Protein AF-A0A2A6FS81-F1 (afdb_monomer_lite)

Structure (mmCIF, N/CA/C/O backbone):
data_AF-A0A2A6FS81-F1
#
_entry.id   AF-A0A2A6FS81-F1
#
loop_
_atom_site.group_PDB
_atom_site.id
_atom_site.type_symbol
_atom_site.label_atom_id
_atom_site.label_alt_id
_atom_site.label_comp_id
_atom_site.label_asym_id
_atom_site.label_entity_id
_atom_site.label_seq_id
_atom_site.pdbx_PDB_ins_code
_atom_site.Cartn_x
_atom_site.Cartn_y
_atom_site.Cartn_z
_atom_site.occupancy
_atom_site.B_iso_or_equiv
_atom_site.auth_seq_id
_atom_site.auth_comp_id
_atom_site.auth_asym_id
_atom_site.auth_atom_id
_atom_site.pdbx_PDB_model_num
ATOM 1 N N . MET A 1 1 ? -12.781 17.654 3.235 1.00 53.12 1 MET A N 1
ATOM 2 C CA . MET A 1 1 ? -12.677 18.302 1.904 1.00 53.12 1 MET A CA 1
ATOM 3 C C . MET A 1 1 ? -11.378 17.981 1.152 1.00 53.12 1 MET A C 1
ATOM 5 O O . MET A 1 1 ? -11.456 17.785 -0.051 1.00 53.12 1 MET A O 1
ATOM 9 N N . GLN A 1 2 ? -10.215 17.849 1.805 1.00 66.00 2 GLN A N 1
ATOM 10 C CA . GLN A 1 2 ? -8.916 17.710 1.114 1.00 66.00 2 GLN A CA 1
ATOM 11 C C . GLN A 1 2 ? -8.700 16.394 0.331 1.00 66.00 2 GLN A C 1
ATOM 13 O O . GLN A 1 2 ? -8.201 16.439 -0.788 1.00 66.00 2 GLN A O 1
ATOM 18 N N . VAL A 1 3 ? -9.127 15.229 0.843 1.00 71.25 3 VAL A N 1
ATOM 19 C CA . VAL A 1 3 ? -8.902 13.933 0.151 1.00 71.25 3 VAL A CA 1
ATOM 20 C C . VAL A 1 3 ? -9.662 13.838 -1.177 1.00 71.25 3 VAL A C 1
ATOM 22 O O . VAL A 1 3 ? -9.118 13.355 -2.163 1.00 71.25 3 VAL A O 1
ATOM 25 N N . LYS A 1 4 ? -10.900 14.352 -1.240 1.00 76.19 4 LYS A N 1
ATOM 26 C CA . LYS A 1 4 ? -11.685 14.387 -2.488 1.00 76.19 4 LYS A CA 1
ATOM 27 C C . LYS A 1 4 ? -10.983 15.210 -3.574 1.00 76.19 4 LYS A C 1
ATOM 29 O O . LYS A 1 4 ? -11.001 14.818 -4.734 1.00 76.19 4 LYS A O 1
ATOM 34 N N . TYR A 1 5 ? -10.329 16.304 -3.187 1.00 79.50 5 TYR A N 1
ATOM 35 C CA . TYR A 1 5 ? -9.565 17.141 -4.107 1.00 79.50 5 TYR A CA 1
ATOM 36 C C . TYR A 1 5 ? -8.293 16.441 -4.604 1.00 79.50 5 TYR A C 1
ATOM 38 O O . TYR A 1 5 ? -8.032 16.434 -5.801 1.00 79.50 5 TYR A O 1
ATOM 46 N N . ILE A 1 6 ? -7.548 15.769 -3.717 1.00 75.69 6 ILE A N 1
ATOM 47 C CA . ILE A 1 6 ? -6.384 14.950 -4.103 1.00 75.69 6 ILE A CA 1
ATOM 48 C C . ILE A 1 6 ? -6.799 13.848 -5.088 1.00 75.69 6 ILE A C 1
ATOM 50 O O . ILE A 1 6 ? -6.147 13.653 -6.111 1.00 75.69 6 ILE A O 1
ATOM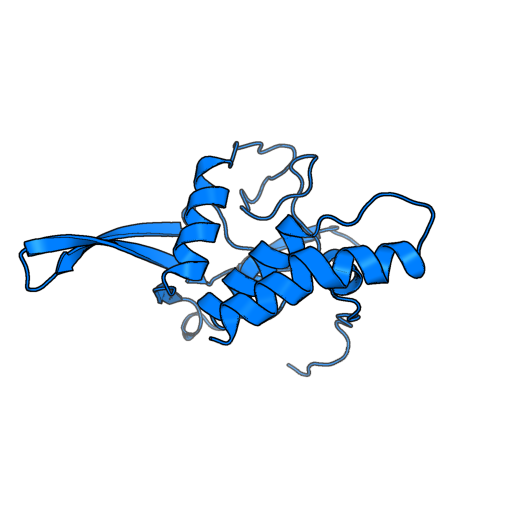 54 N N . LEU A 1 7 ? -7.917 13.167 -4.820 1.00 78.44 7 LEU A N 1
ATOM 55 C CA . LEU A 1 7 ? -8.457 12.139 -5.708 1.00 78.44 7 LEU A CA 1
ATOM 56 C C . LEU A 1 7 ? -8.825 12.693 -7.087 1.00 78.44 7 LEU A C 1
ATOM 58 O O . LEU A 1 7 ? -8.466 12.080 -8.088 1.00 78.44 7 LEU A O 1
ATOM 62 N N . HIS A 1 8 ? -9.492 13.846 -7.140 1.00 79.44 8 HIS A N 1
ATOM 63 C CA . HIS A 1 8 ? -9.811 14.528 -8.395 1.00 79.44 8 HIS A CA 1
ATOM 64 C C . HIS A 1 8 ? -8.541 14.901 -9.177 1.00 79.44 8 HIS A C 1
ATOM 66 O O . HIS A 1 8 ? -8.436 14.637 -10.374 1.00 79.44 8 HIS A O 1
ATOM 72 N N . LEU A 1 9 ? -7.525 15.437 -8.492 1.00 80.12 9 LEU A N 1
ATOM 73 C CA . LEU A 1 9 ? -6.250 15.766 -9.125 1.00 80.12 9 LEU A CA 1
ATOM 74 C C . LEU A 1 9 ? -5.579 14.534 -9.742 1.00 80.12 9 LEU A C 1
ATOM 76 O O . LEU A 1 9 ? -5.122 14.611 -10.878 1.00 80.12 9 LEU A O 1
ATOM 80 N N . ILE A 1 10 ? -5.526 13.403 -9.033 1.00 79.25 10 ILE A N 1
ATOM 81 C CA . ILE A 1 10 ? -4.835 12.197 -9.519 1.00 79.25 10 ILE A CA 1
ATOM 82 C C . ILE A 1 10 ? -5.637 11.478 -10.611 1.00 79.25 10 ILE A C 1
ATOM 84 O O . ILE A 1 10 ? -5.043 10.951 -11.549 1.00 79.25 10 ILE A O 1
ATOM 88 N N . ARG A 1 11 ? -6.970 11.429 -10.495 1.00 77.88 11 ARG A N 1
ATOM 89 C CA . ARG A 1 11 ? -7.825 10.639 -11.397 1.00 77.88 11 ARG A CA 1
ATOM 90 C C . ARG A 1 11 ? -8.254 11.382 -12.651 1.00 77.88 11 ARG A C 1
ATOM 92 O O . ARG A 1 11 ? -8.419 10.736 -13.678 1.00 77.88 11 ARG A O 1
ATOM 99 N N . ASP A 1 12 ? -8.388 12.703 -12.578 1.00 78.81 12 ASP A N 1
ATOM 100 C CA . ASP A 1 12 ? -8.989 13.481 -13.664 1.00 78.81 12 ASP A CA 1
ATOM 101 C C . ASP A 1 12 ? -7.986 14.477 -14.263 1.00 78.81 12 ASP A C 1
ATOM 103 O O . ASP A 1 12 ? -7.859 14.588 -15.481 1.00 78.81 12 ASP A O 1
ATOM 107 N N . VAL A 1 13 ? -7.201 15.164 -13.423 1.00 81.50 13 VAL A N 1
ATOM 108 C CA . VAL A 1 13 ? -6.284 16.225 -13.886 1.00 81.50 13 VAL A CA 1
ATOM 109 C C . VAL A 1 13 ? -4.928 15.673 -14.332 1.00 81.50 13 VAL A C 1
ATOM 111 O O . VAL A 1 13 ? -4.391 16.074 -15.370 1.00 81.50 13 VAL A O 1
ATOM 114 N N . TRP A 1 14 ? -4.347 14.755 -13.560 1.00 79.19 14 TRP A N 1
ATOM 115 C CA . TRP A 1 14 ? -3.038 14.171 -13.847 1.00 79.19 14 TRP A CA 1
ATOM 116 C C . TRP A 1 14 ? -3.013 13.363 -15.145 1.00 79.19 14 TRP A C 1
ATOM 118 O O . TRP A 1 14 ? -2.074 13.554 -15.922 1.00 79.19 14 TRP A O 1
ATOM 128 N N . PRO A 1 15 ? -4.013 12.515 -15.453 1.00 82.25 15 PRO A N 1
ATOM 129 C CA . PRO A 1 15 ? -3.990 11.730 -16.681 1.00 82.25 15 PRO A CA 1
ATOM 130 C C . PRO A 1 15 ? -4.045 12.617 -17.918 1.00 82.25 15 PRO A C 1
ATOM 132 O O . PRO A 1 15 ? -3.324 12.368 -18.884 1.00 82.25 15 PRO A O 1
ATOM 135 N N . GLU A 1 16 ? -4.826 13.696 -17.860 1.00 82.12 16 GLU A N 1
ATOM 136 C CA . GLU A 1 16 ? -4.920 14.668 -18.945 1.00 82.12 16 GLU A CA 1
ATOM 137 C C . GLU A 1 16 ? -3.604 15.438 -19.131 1.00 82.12 16 GLU A C 1
ATOM 139 O O . GLU A 1 16 ? -3.085 15.538 -20.245 1.00 82.12 16 GLU A O 1
ATOM 144 N N . ARG A 1 17 ? -2.983 15.914 -18.041 1.00 80.00 17 ARG A N 1
ATOM 145 C CA . ARG A 1 17 ? -1.648 16.539 -18.107 1.00 80.00 17 ARG A CA 1
ATOM 146 C C . ARG A 1 17 ? -0.585 15.584 -18.642 1.00 80.00 17 ARG A C 1
ATOM 148 O O . ARG A 1 17 ? 0.234 15.985 -19.469 1.00 80.00 17 ARG A O 1
ATOM 155 N N . HIS A 1 18 ? -0.595 14.333 -18.190 1.00 78.00 18 HIS A N 1
ATOM 156 C CA . HIS A 1 18 ? 0.352 13.324 -18.650 1.00 78.00 18 HIS A CA 1
ATOM 157 C C . HIS A 1 18 ? 0.164 13.033 -20.138 1.00 78.00 18 HIS A C 1
ATOM 159 O O . HIS A 1 18 ? 1.149 12.974 -20.864 1.00 78.00 18 HIS A O 1
ATOM 165 N N . ARG A 1 19 ? -1.080 12.909 -20.617 1.00 79.56 19 ARG A N 1
ATOM 166 C CA . ARG A 1 19 ? -1.383 12.708 -22.041 1.00 79.56 19 ARG A CA 1
ATOM 167 C C . ARG A 1 19 ? -0.837 13.844 -22.908 1.00 79.56 19 ARG A C 1
ATOM 169 O O . ARG A 1 19 ? -0.295 13.572 -23.973 1.00 79.56 19 ARG A O 1
ATOM 176 N N . LYS A 1 20 ? -0.935 15.097 -22.454 1.00 82.56 20 LYS A N 1
ATOM 177 C CA . LYS A 1 20 ? -0.370 16.251 -23.178 1.00 82.56 20 LYS A CA 1
ATOM 178 C C . LYS A 1 20 ? 1.159 16.220 -23.242 1.00 82.56 20 LYS A C 1
ATOM 180 O O . LYS A 1 20 ? 1.727 16.610 -24.255 1.00 82.56 20 LYS A O 1
ATOM 185 N N . ARG A 1 21 ? 1.823 15.772 -22.172 1.00 78.81 21 ARG A N 1
ATOM 186 C CA . ARG A 1 21 ? 3.294 15.729 -22.082 1.00 78.81 21 ARG A CA 1
ATOM 187 C C . ARG A 1 21 ? 3.909 14.505 -22.767 1.00 78.81 21 ARG A C 1
ATOM 189 O O . ARG A 1 21 ? 4.986 14.610 -23.341 1.00 78.81 21 ARG A O 1
ATOM 196 N N . TYR A 1 22 ? 3.223 13.369 -22.708 1.00 78.62 22 TYR A N 1
ATOM 197 C CA . TYR A 1 22 ? 3.646 12.086 -23.262 1.00 78.62 22 TYR A CA 1
ATOM 198 C C . TYR A 1 22 ? 2.504 11.512 -24.117 1.00 78.62 22 TYR A C 1
ATOM 200 O O . TYR A 1 22 ? 1.736 10.669 -23.644 1.00 78.62 22 TYR A O 1
ATOM 208 N N . PRO A 1 23 ? 2.349 11.993 -25.366 1.00 72.81 23 PRO A N 1
ATOM 209 C CA . PRO A 1 23 ? 1.239 11.596 -26.236 1.00 72.81 23 PRO A CA 1
ATOM 210 C C . PRO A 1 23 ? 1.357 10.152 -26.742 1.00 72.81 23 PRO A C 1
ATOM 212 O O . PRO A 1 23 ? 0.360 9.556 -27.148 1.00 72.81 23 PRO A O 1
ATOM 215 N N . VAL A 1 24 ? 2.565 9.583 -26.701 1.00 70.31 24 VAL A N 1
ATOM 216 C CA . VAL A 1 24 ? 2.885 8.219 -27.131 1.00 70.31 24 VAL A CA 1
ATOM 217 C C . VAL A 1 24 ? 3.434 7.403 -25.960 1.00 70.31 24 VAL A C 1
ATOM 219 O O . VAL A 1 24 ? 4.103 7.941 -25.080 1.00 70.31 24 VAL A O 1
ATOM 222 N N . GLY A 1 25 ? 3.160 6.097 -25.956 1.00 71.38 25 GLY A N 1
ATOM 223 C CA . GLY A 1 25 ? 3.619 5.162 -24.924 1.00 71.38 25 GLY A CA 1
ATOM 224 C C . GLY A 1 25 ? 2.489 4.532 -24.106 1.00 71.38 25 GLY A C 1
ATOM 225 O O . GLY A 1 25 ? 1.302 4.804 -24.306 1.00 71.38 25 GLY A O 1
ATOM 226 N N . ARG A 1 26 ? 2.866 3.633 -23.188 1.00 70.62 26 ARG A N 1
ATOM 227 C CA . ARG A 1 26 ? 1.912 2.937 -22.316 1.00 70.62 26 ARG A CA 1
ATOM 228 C C . ARG A 1 26 ? 1.268 3.933 -21.358 1.00 70.62 26 ARG A C 1
ATOM 230 O O . ARG A 1 26 ? 1.953 4.757 -20.757 1.00 70.62 26 ARG A O 1
ATOM 237 N N . ARG A 1 27 ? -0.051 3.824 -21.184 1.00 73.56 27 ARG A N 1
ATOM 238 C CA . ARG A 1 27 ? -0.769 4.659 -20.220 1.00 73.56 27 ARG A CA 1
ATOM 239 C C . ARG A 1 27 ? -0.291 4.347 -18.793 1.00 73.56 27 ARG A C 1
ATOM 241 O O . ARG A 1 27 ? -0.260 3.173 -18.424 1.00 73.56 27 ARG A O 1
ATOM 248 N N . PRO A 1 28 ? 0.054 5.373 -18.002 1.00 78.12 28 PRO A N 1
ATOM 249 C CA . PRO A 1 28 ? 0.354 5.222 -16.584 1.00 78.12 28 PRO A CA 1
ATOM 250 C C . PRO A 1 28 ? -0.798 4.564 -15.815 1.00 78.12 28 PRO A C 1
ATOM 252 O O . PRO A 1 28 ? -1.968 4.854 -16.078 1.00 78.12 28 PRO A O 1
ATOM 255 N N . ASN A 1 29 ? -0.482 3.732 -14.820 1.00 84.69 29 ASN A N 1
ATOM 256 C CA . ASN A 1 29 ? -1.493 3.170 -13.925 1.00 84.69 29 ASN A CA 1
ATOM 257 C C . ASN A 1 29 ? -1.811 4.163 -12.789 1.00 84.69 29 ASN A C 1
ATOM 259 O O . ASN A 1 29 ? -1.229 4.118 -11.705 1.00 84.69 29 ASN A O 1
ATOM 263 N N . PHE A 1 30 ? -2.742 5.083 -13.048 1.00 84.25 30 PHE A N 1
ATOM 264 C CA . PHE A 1 30 ? -3.154 6.103 -12.075 1.00 84.25 30 PHE A CA 1
ATOM 265 C C . PHE A 1 30 ? -3.964 5.551 -10.899 1.00 84.25 30 PHE A C 1
ATOM 267 O O . PHE A 1 30 ? -3.983 6.176 -9.837 1.00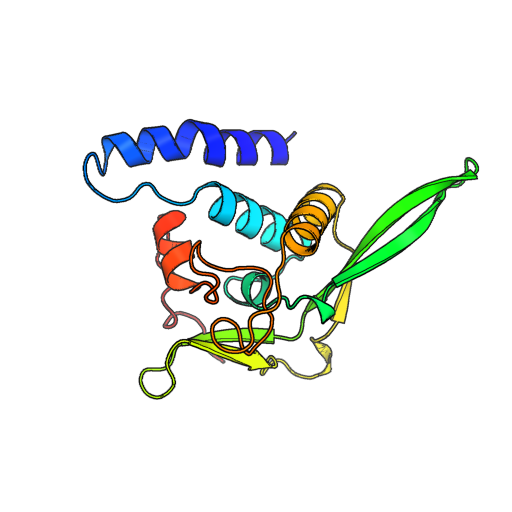 84.25 30 PHE A O 1
ATOM 274 N N . LYS A 1 31 ? -4.599 4.378 -11.048 1.00 87.31 31 LYS A N 1
ATOM 275 C CA . LYS A 1 31 ? -5.237 3.692 -9.917 1.00 87.31 31 LYS A CA 1
ATOM 276 C C . LYS A 1 31 ? -4.175 3.279 -8.905 1.00 87.31 31 LYS A C 1
ATOM 278 O O . LYS A 1 31 ? -4.277 3.668 -7.750 1.00 87.31 31 LYS A O 1
ATOM 283 N N . LEU A 1 32 ? -3.122 2.602 -9.364 1.00 88.19 32 LEU A N 1
ATOM 284 C CA . LEU A 1 32 ? -1.995 2.195 -8.526 1.00 88.19 32 LEU A CA 1
ATOM 285 C C . LEU A 1 32 ? -1.368 3.395 -7.798 1.00 88.19 32 LEU A C 1
ATOM 287 O O . LEU A 1 32 ? -1.126 3.326 -6.596 1.00 88.19 32 LEU A O 1
ATOM 291 N N . LEU A 1 33 ? -1.158 4.513 -8.505 1.00 86.75 33 LEU A N 1
ATOM 292 C CA . LEU A 1 33 ? -0.652 5.747 -7.897 1.00 86.75 33 LEU A CA 1
ATOM 293 C C . LEU A 1 33 ? -1.612 6.305 -6.833 1.00 86.75 33 LEU A C 1
ATOM 295 O O . LEU A 1 33 ? -1.177 6.721 -5.760 1.00 86.75 33 LEU A O 1
ATOM 299 N N . THR A 1 34 ? -2.915 6.307 -7.121 1.00 89.25 34 THR A N 1
ATOM 300 C CA . THR A 1 34 ? -3.944 6.757 -6.176 1.00 89.25 34 THR A CA 1
ATOM 301 C C . THR A 1 34 ? -3.943 5.899 -4.916 1.00 89.25 34 THR A C 1
ATOM 303 O O . THR A 1 34 ? -3.908 6.440 -3.812 1.00 89.25 34 THR A O 1
ATOM 306 N N . ASP A 1 35 ? -3.965 4.577 -5.079 1.00 92.38 35 ASP A N 1
ATOM 307 C CA . ASP A 1 35 ? -3.986 3.616 -3.980 1.00 92.38 35 ASP A CA 1
ATOM 308 C C . ASP A 1 35 ? -2.743 3.795 -3.105 1.00 92.38 35 ASP A C 1
ATOM 310 O O . ASP A 1 35 ? -2.851 3.932 -1.888 1.00 92.38 35 ASP A O 1
ATOM 314 N N . TYR A 1 36 ? -1.571 3.914 -3.733 1.00 90.81 36 TYR A N 1
ATOM 315 C CA . TYR A 1 36 ? -0.309 4.174 -3.050 1.00 90.81 36 TYR A CA 1
ATOM 316 C C . TYR A 1 36 ? -0.358 5.464 -2.219 1.00 90.81 36 TYR A C 1
ATOM 318 O O . TYR A 1 36 ? -0.024 5.440 -1.034 1.00 90.81 36 TYR A O 1
ATOM 326 N N . ILE A 1 37 ? -0.820 6.581 -2.793 1.00 89.00 37 ILE A N 1
ATOM 327 C CA . ILE A 1 37 ? -0.920 7.864 -2.079 1.00 89.00 37 ILE A CA 1
ATOM 328 C C . ILE A 1 37 ? -1.892 7.758 -0.901 1.00 89.00 37 ILE A C 1
ATOM 330 O O . ILE A 1 37 ? -1.586 8.233 0.191 1.00 89.00 37 ILE A O 1
ATOM 334 N N . LEU A 1 38 ? -3.050 7.124 -1.089 1.00 92.19 38 LEU A N 1
ATOM 335 C CA . LEU A 1 38 ? -4.034 6.973 -0.019 1.00 92.19 38 LEU A CA 1
ATOM 336 C C . LEU A 1 38 ? -3.519 6.089 1.120 1.00 92.19 38 LEU A C 1
ATOM 338 O O . LEU A 1 38 ? -3.713 6.442 2.280 1.00 92.19 38 LEU A O 1
ATOM 342 N N . ILE A 1 39 ? -2.825 4.987 0.833 1.00 93.12 39 ILE A N 1
ATOM 343 C CA . ILE A 1 39 ? -2.219 4.161 1.887 1.00 93.12 39 ILE A CA 1
ATOM 344 C C . ILE A 1 39 ? -1.081 4.905 2.584 1.00 93.12 39 ILE A C 1
ATOM 346 O O . ILE A 1 39 ? -1.013 4.884 3.811 1.00 93.12 39 ILE A O 1
ATOM 350 N N . THR A 1 40 ? -0.238 5.620 1.839 1.00 91.19 40 THR A N 1
ATOM 351 C CA . THR A 1 40 ? 0.831 6.469 2.396 1.00 91.19 40 THR A CA 1
ATOM 352 C C . THR A 1 40 ? 0.251 7.488 3.383 1.00 91.19 40 THR A C 1
ATOM 354 O O . THR A 1 40 ? 0.692 7.578 4.526 1.00 91.19 40 THR A O 1
ATOM 357 N N . LEU A 1 41 ? -0.807 8.201 2.983 1.00 90.38 41 LEU A N 1
ATOM 358 C CA . LEU A 1 41 ? -1.504 9.163 3.843 1.00 90.38 41 LEU A CA 1
ATOM 359 C C . LEU A 1 41 ? -2.202 8.493 5.035 1.00 90.38 41 LEU A C 1
ATOM 361 O O . LEU A 1 41 ? -2.229 9.059 6.122 1.00 90.38 41 LEU A O 1
ATOM 365 N N . GLY A 1 42 ? -2.781 7.306 4.840 1.00 90.56 42 GLY A N 1
ATOM 366 C CA . GLY A 1 42 ? -3.512 6.588 5.884 1.00 90.56 42 GLY A CA 1
ATOM 367 C C . GLY A 1 42 ? -2.621 5.925 6.934 1.00 90.56 42 GLY A C 1
ATOM 368 O O . GLY A 1 42 ? -3.035 5.786 8.079 1.00 90.56 42 GLY A O 1
ATOM 369 N N . THR A 1 43 ? -1.404 5.536 6.559 1.00 89.44 43 THR A N 1
ATOM 370 C CA . THR A 1 43 ? -0.422 4.896 7.453 1.00 89.44 43 THR A CA 1
ATOM 371 C C . THR A 1 43 ? 0.592 5.885 8.026 1.00 89.44 43 THR A C 1
ATOM 373 O O . THR A 1 43 ? 1.272 5.568 8.999 1.00 89.44 43 THR A O 1
ATOM 376 N N . SER A 1 44 ? 0.679 7.094 7.456 1.00 85.00 44 SER A N 1
ATOM 377 C CA . SER A 1 44 ? 1.750 8.070 7.712 1.00 85.00 44 SER A CA 1
ATOM 378 C C . SER A 1 44 ? 3.161 7.529 7.435 1.00 85.00 44 SER A C 1
ATOM 380 O O . SER A 1 44 ? 4.136 8.043 7.986 1.00 85.00 44 SER A O 1
ATOM 382 N N . GLU A 1 45 ? 3.288 6.503 6.588 1.00 82.19 45 GLU A N 1
ATOM 383 C CA . GLU A 1 45 ? 4.579 5.909 6.238 1.00 82.19 45 GLU A CA 1
ATOM 384 C C . GLU A 1 45 ? 5.187 6.506 4.975 1.00 82.19 45 GLU A C 1
ATOM 386 O O . GLU A 1 45 ? 4.497 7.110 4.155 1.00 82.19 45 GLU A O 1
ATOM 391 N N . ARG A 1 46 ? 6.508 6.358 4.819 1.00 70.06 46 ARG A N 1
ATOM 392 C CA . ARG A 1 46 ? 7.243 6.938 3.689 1.00 70.06 46 ARG A CA 1
ATOM 393 C C . ARG A 1 46 ? 7.570 5.915 2.603 1.00 70.06 46 ARG A C 1
ATOM 395 O O . ARG A 1 46 ? 7.996 4.793 2.861 1.00 70.06 46 ARG A O 1
ATOM 402 N N . THR A 1 47 ? 7.430 6.396 1.372 1.00 71.12 47 THR A N 1
ATOM 403 C CA . THR A 1 47 ? 7.944 5.898 0.088 1.00 71.12 47 THR A CA 1
ATOM 404 C C . THR A 1 47 ? 7.824 4.398 -0.184 1.00 71.12 47 THR A C 1
ATOM 406 O O . THR A 1 47 ? 6.965 3.975 -0.948 1.00 71.12 47 THR A O 1
ATOM 409 N N . ALA A 1 48 ? 8.710 3.582 0.382 1.00 78.38 48 ALA A N 1
ATOM 410 C CA . ALA A 1 48 ? 8.839 2.170 0.024 1.00 78.38 48 ALA A CA 1
ATOM 411 C C . ALA A 1 48 ? 8.121 1.217 0.995 1.00 78.38 48 ALA A C 1
ATOM 413 O O . ALA A 1 48 ? 7.994 0.030 0.703 1.00 78.38 48 ALA A O 1
ATOM 414 N N . GLU A 1 49 ? 7.641 1.719 2.133 1.00 86.38 49 GLU A N 1
ATOM 415 C CA . GLU A 1 49 ? 6.961 0.907 3.149 1.00 86.38 49 GLU A CA 1
ATOM 416 C C . GLU A 1 49 ? 5.509 0.576 2.774 1.00 86.38 49 GLU A C 1
ATOM 418 O O . GLU A 1 49 ? 5.143 -0.596 2.861 1.00 86.38 49 GLU A O 1
ATOM 423 N N . PRO A 1 50 ? 4.686 1.520 2.262 1.00 89.56 50 PRO A N 1
ATOM 424 C CA . PRO A 1 50 ? 3.320 1.206 1.829 1.00 89.56 50 PRO A CA 1
ATOM 425 C C . PRO A 1 50 ? 3.249 0.094 0.776 1.00 89.56 50 PRO A C 1
ATOM 427 O O . PRO A 1 50 ? 2.340 -0.728 0.783 1.00 89.56 50 PRO A O 1
ATOM 430 N N . ILE A 1 51 ? 4.231 0.039 -0.122 1.00 92.12 51 ILE A N 1
ATOM 431 C CA . ILE A 1 51 ? 4.288 -0.972 -1.185 1.00 92.12 51 ILE A CA 1
ATOM 432 C C . ILE A 1 51 ? 4.871 -2.311 -0.729 1.00 92.12 51 ILE A C 1
ATOM 434 O O . ILE A 1 51 ? 4.793 -3.287 -1.467 1.00 92.12 51 ILE A O 1
ATOM 438 N N . ALA A 1 52 ? 5.441 -2.361 0.476 1.00 93.88 52 ALA A N 1
ATOM 439 C CA . ALA A 1 52 ? 5.950 -3.575 1.104 1.00 93.88 52 ALA A CA 1
ATOM 440 C C . ALA A 1 52 ? 4.897 -4.297 1.960 1.00 93.88 52 ALA A C 1
ATOM 442 O O . ALA A 1 52 ? 5.207 -5.332 2.554 1.00 93.88 52 ALA A O 1
ATOM 443 N N . ILE A 1 53 ? 3.678 -3.752 2.059 1.00 94.69 53 ILE A N 1
ATOM 444 C CA . ILE A 1 53 ? 2.572 -4.370 2.793 1.00 94.69 53 ILE A CA 1
ATOM 445 C C . ILE A 1 53 ? 2.210 -5.693 2.120 1.00 94.69 53 ILE A C 1
ATOM 447 O O . ILE A 1 53 ? 1.886 -5.730 0.928 1.00 94.69 53 ILE A O 1
ATOM 451 N N . ARG A 1 54 ? 2.248 -6.769 2.904 1.00 96.31 54 ARG A N 1
ATOM 452 C CA . ARG A 1 54 ? 1.837 -8.110 2.486 1.00 96.31 54 ARG A CA 1
ATOM 453 C C . ARG A 1 54 ? 0.375 -8.368 2.783 1.00 96.31 54 ARG A C 1
ATOM 455 O O . ARG A 1 54 ? -0.218 -7.686 3.615 1.00 96.31 54 ARG A O 1
ATOM 462 N N . PHE A 1 55 ? -0.175 -9.408 2.170 1.00 97.06 55 PHE A N 1
ATOM 463 C CA . PHE A 1 55 ? -1.513 -9.887 2.502 1.00 97.06 55 PHE A CA 1
ATOM 464 C C . PHE A 1 55 ? -1.672 -10.140 4.012 1.00 97.06 55 PHE A C 1
ATOM 466 O O . PHE A 1 55 ? -2.572 -9.595 4.646 1.00 97.06 55 PHE A O 1
ATOM 473 N N . GLN A 1 56 ? -0.725 -10.864 4.622 1.00 96.31 56 GLN A N 1
ATOM 474 C CA . GLN A 1 56 ? -0.725 -11.155 6.065 1.00 96.31 56 GLN A CA 1
ATOM 475 C C . GLN A 1 56 ? -0.516 -9.932 6.976 1.00 96.31 56 GLN A C 1
ATOM 477 O O . GLN A 1 56 ? -0.762 -10.005 8.181 1.00 96.31 56 GLN A O 1
ATOM 482 N N . ASP A 1 57 ? -0.047 -8.812 6.418 1.00 96.25 57 ASP A N 1
ATOM 483 C CA . ASP A 1 57 ? 0.183 -7.580 7.168 1.00 96.25 57 ASP A CA 1
ATOM 484 C C . ASP A 1 57 ? -1.125 -6.767 7.326 1.00 96.25 57 ASP A C 1
ATOM 486 O O . ASP A 1 57 ? -1.102 -5.707 7.944 1.00 96.25 57 ASP A O 1
ATOM 490 N N . VAL A 1 58 ? -2.270 -7.231 6.802 1.00 97.62 58 VAL A N 1
ATOM 491 C CA . VAL A 1 58 ? -3.569 -6.538 6.890 1.00 97.62 58 VAL A CA 1
ATOM 492 C C . VAL A 1 58 ? -4.563 -7.332 7.735 1.00 97.62 58 VAL A C 1
ATOM 494 O O . VAL A 1 58 ? -4.750 -8.532 7.546 1.00 97.62 58 VAL A O 1
ATOM 497 N N . ARG A 1 59 ? -5.243 -6.647 8.659 1.00 97.19 59 ARG A N 1
ATOM 498 C CA . ARG A 1 59 ? -6.333 -7.201 9.474 1.00 97.19 59 ARG A CA 1
ATOM 499 C C . ARG A 1 59 ? -7.553 -6.298 9.424 1.00 97.19 59 ARG A C 1
ATOM 501 O O . ARG A 1 59 ? -7.417 -5.077 9.394 1.00 97.19 59 ARG A O 1
ATOM 508 N N . PHE A 1 60 ? -8.731 -6.909 9.460 1.00 96.50 60 PHE A N 1
ATOM 509 C CA . PHE A 1 60 ? -10.005 -6.211 9.576 1.00 96.50 60 PHE A CA 1
ATOM 510 C C . PHE A 1 60 ? -10.666 -6.598 10.897 1.00 96.50 60 PHE A C 1
ATOM 512 O O . PHE A 1 60 ? -10.734 -7.781 11.227 1.00 96.50 60 PHE A O 1
ATOM 519 N N . GLU A 1 61 ? -11.120 -5.604 11.653 1.00 94.69 61 GLU A N 1
ATOM 520 C CA . GLU A 1 61 ? -11.739 -5.780 12.967 1.00 94.69 61 GLU A CA 1
ATOM 521 C C . GLU A 1 61 ? -13.128 -5.141 12.967 1.00 94.69 61 GLU A C 1
ATOM 523 O O . GLU A 1 61 ? -13.284 -3.975 12.597 1.00 94.69 61 GLU A O 1
ATOM 528 N N . ALA A 1 62 ? -14.137 -5.900 13.397 1.00 93.50 62 ALA A N 1
ATOM 529 C CA . ALA A 1 62 ? -15.457 -5.350 13.666 1.00 93.50 62 ALA A CA 1
ATOM 530 C C . ALA A 1 62 ? -15.418 -4.586 14.996 1.00 93.50 62 ALA A C 1
ATOM 532 O O . ALA A 1 62 ? -15.012 -5.127 16.023 1.00 93.50 62 ALA A O 1
ATOM 533 N N . VAL A 1 63 ? -15.842 -3.328 14.966 1.00 91.50 63 VAL A N 1
ATOM 534 C CA . VAL A 1 63 ? -15.882 -2.420 16.110 1.00 91.50 63 VAL A CA 1
ATOM 535 C C . VAL A 1 63 ? -17.322 -1.985 16.325 1.00 91.50 63 VAL A C 1
ATOM 537 O O . VAL A 1 63 ? -17.929 -1.383 15.432 1.00 91.50 63 VAL A O 1
ATOM 540 N N . GLU A 1 64 ? -17.850 -2.295 17.505 1.00 93.62 64 GLU A N 1
ATOM 541 C CA . GLU A 1 64 ? -19.170 -1.864 17.955 1.00 93.62 64 GLU A CA 1
ATOM 542 C C . GLU A 1 64 ? -19.153 -0.378 18.316 1.00 93.62 64 GLU A C 1
ATOM 544 O O . GLU A 1 64 ? -18.259 0.116 19.007 1.00 93.62 64 GLU A O 1
ATOM 549 N N . GLN A 1 65 ? -20.130 0.346 17.788 1.00 91.44 65 GLN A N 1
ATOM 550 C CA . GLN A 1 65 ? -20.340 1.762 18.029 1.00 91.44 65 GLN A CA 1
ATOM 551 C C . GLN A 1 65 ? -21.310 1.962 19.203 1.00 91.44 65 GLN A C 1
ATOM 553 O O . GLN A 1 65 ? -22.094 1.067 19.515 1.00 91.44 65 GLN A O 1
ATOM 558 N N . PRO A 1 66 ? -21.328 3.150 19.836 1.00 91.75 66 PRO A N 1
ATOM 559 C CA . PRO A 1 66 ? -22.233 3.434 20.955 1.00 91.75 66 PRO A CA 1
ATOM 560 C C . PRO A 1 66 ? -23.732 3.273 20.645 1.00 91.75 66 PRO A C 1
ATOM 562 O O . PRO A 1 66 ? -24.531 3.156 21.567 1.00 91.75 66 PRO A O 1
ATOM 565 N N . ASP A 1 67 ? -24.120 3.291 19.367 1.00 93.62 67 ASP A N 1
ATOM 566 C CA . ASP A 1 67 ? -25.493 3.084 18.892 1.00 93.62 67 ASP A CA 1
ATOM 567 C C . ASP A 1 67 ? -25.826 1.606 18.591 1.00 93.62 67 ASP A C 1
ATOM 569 O O . ASP A 1 67 ? -26.902 1.314 18.070 1.00 93.62 67 ASP A O 1
ATOM 573 N N . GLY A 1 68 ? -24.915 0.676 18.901 1.00 91.62 68 GLY A N 1
ATOM 574 C CA . GLY A 1 68 ? -25.049 -0.759 18.631 1.00 91.62 68 GLY A CA 1
ATOM 575 C C . GLY A 1 68 ? -24.756 -1.158 17.180 1.00 91.62 68 GLY A C 1
ATOM 576 O O . GLY A 1 68 ? -24.881 -2.331 16.828 1.00 91.62 68 GLY A O 1
ATOM 577 N N . SER A 1 69 ? -24.370 -0.217 16.310 1.00 92.69 69 SER A N 1
ATOM 578 C CA . SER A 1 69 ? -23.953 -0.539 14.942 1.00 92.69 69 SER A CA 1
ATOM 579 C C . SER A 1 69 ? -22.522 -1.090 14.897 1.00 92.69 69 SER A C 1
ATOM 581 O O . SER A 1 69 ? -21.674 -0.748 15.719 1.00 92.69 69 SER A O 1
ATOM 583 N N . LEU A 1 70 ? -22.225 -1.945 13.912 1.00 91.12 70 LEU A N 1
ATOM 584 C CA . LEU A 1 70 ? -20.872 -2.451 13.669 1.00 91.12 70 LEU A CA 1
ATOM 585 C C . LEU A 1 70 ? -20.207 -1.679 12.530 1.00 91.12 70 LEU A C 1
ATOM 587 O O . LEU A 1 70 ? -20.744 -1.550 11.429 1.00 91.12 70 LEU A O 1
ATOM 591 N N . THR A 1 71 ? -18.989 -1.218 12.781 1.00 90.06 71 THR A N 1
ATOM 592 C CA . THR A 1 71 ? -18.097 -0.651 11.764 1.00 90.06 71 THR A CA 1
ATOM 593 C C . THR A 1 71 ? -16.884 -1.544 11.572 1.00 90.06 71 THR A C 1
ATOM 595 O O . THR A 1 71 ? -16.488 -2.243 12.495 1.00 90.06 71 THR A O 1
ATOM 598 N N . MET A 1 72 ? -16.292 -1.530 10.379 1.00 91.44 72 MET A N 1
ATOM 599 C CA . MET A 1 72 ? -15.069 -2.281 10.104 1.00 91.44 72 MET A CA 1
ATOM 600 C C . MET A 1 72 ? -13.866 -1.340 10.124 1.00 91.44 72 MET A C 1
ATOM 602 O O . MET A 1 72 ? -13.783 -0.431 9.291 1.00 91.44 72 MET A O 1
ATOM 606 N N . ASP A 1 73 ? -12.935 -1.587 11.038 1.00 94.00 73 ASP A N 1
ATOM 607 C CA . ASP A 1 73 ? -11.626 -0.945 11.056 1.00 94.00 73 ASP A CA 1
ATOM 608 C C . ASP A 1 73 ? -10.598 -1.825 10.341 1.00 94.00 73 ASP A C 1
ATOM 610 O O . ASP A 1 73 ? -10.702 -3.051 10.321 1.00 94.00 73 ASP A O 1
ATOM 614 N N . ALA A 1 74 ? -9.587 -1.190 9.748 1.00 96.62 74 ALA A N 1
ATOM 615 C CA . ALA A 1 74 ? -8.452 -1.882 9.152 1.00 96.62 74 ALA A CA 1
ATOM 616 C C . ALA A 1 74 ? -7.171 -1.547 9.919 1.00 96.62 74 ALA A C 1
ATOM 618 O O . ALA A 1 74 ? -6.895 -0.379 10.221 1.00 96.62 74 ALA A O 1
ATOM 619 N N . LEU A 1 75 ? -6.379 -2.575 10.206 1.00 96.44 75 LEU A N 1
ATOM 620 C CA . LEU A 1 75 ? -5.063 -2.467 10.813 1.00 96.44 75 LEU A CA 1
ATOM 621 C C . LEU A 1 75 ? -4.019 -2.969 9.827 1.00 96.44 75 LEU A C 1
ATOM 623 O O . LEU A 1 75 ? -4.198 -4.001 9.181 1.00 96.44 75 LEU A O 1
ATOM 627 N N . VAL A 1 76 ? -2.916 -2.236 9.742 1.00 95.56 76 VAL A N 1
ATOM 628 C CA . VAL A 1 76 ? -1.776 -2.571 8.893 1.00 95.56 76 VAL A CA 1
ATOM 629 C C . VAL A 1 76 ? -0.544 -2.743 9.757 1.00 95.56 76 VAL A C 1
ATOM 631 O O . VAL A 1 76 ? -0.204 -1.857 10.542 1.00 95.56 76 VAL A O 1
ATOM 634 N N . TRP A 1 77 ? 0.145 -3.863 9.595 1.00 93.75 77 TRP A N 1
ATOM 635 C CA . TRP A 1 77 ? 1.470 -4.066 10.142 1.00 93.75 77 TRP A CA 1
ATOM 636 C C . TRP A 1 77 ? 2.496 -3.347 9.274 1.00 93.75 77 TRP A C 1
ATOM 638 O O . TRP A 1 77 ? 2.727 -3.700 8.117 1.00 93.75 77 TRP A O 1
ATOM 648 N N . VAL A 1 78 ? 3.143 -2.338 9.847 1.00 89.44 78 VAL A N 1
ATOM 649 C CA . VAL A 1 78 ? 4.263 -1.658 9.205 1.00 89.44 78 VAL A CA 1
ATOM 650 C C . VAL A 1 78 ? 5.552 -2.265 9.733 1.00 89.44 78 VAL A C 1
ATOM 652 O O . VAL A 1 78 ? 5.982 -1.975 10.851 1.00 89.44 78 VAL A O 1
ATOM 655 N N . GLY A 1 79 ? 6.175 -3.113 8.918 1.00 88.56 79 GLY A N 1
ATOM 656 C CA . GLY A 1 79 ? 7.407 -3.802 9.305 1.00 88.56 79 GLY A CA 1
ATOM 657 C C . GLY A 1 79 ? 8.333 -4.184 8.157 1.00 88.56 79 GLY A C 1
ATOM 658 O O . GLY A 1 79 ? 9.328 -4.854 8.409 1.00 88.56 79 GLY A O 1
ATOM 659 N N . GLY A 1 80 ? 8.047 -3.769 6.923 1.00 89.50 80 GLY A N 1
ATOM 660 C CA . GLY A 1 80 ? 8.858 -4.083 5.747 1.00 89.50 80 GLY A CA 1
ATOM 661 C C . GLY A 1 80 ? 9.046 -2.878 4.837 1.00 89.50 80 GLY A C 1
ATOM 662 O O . GLY A 1 80 ? 8.315 -1.896 4.929 1.00 89.50 80 GLY A O 1
ATOM 663 N N . THR A 1 81 ? 10.034 -2.961 3.954 1.00 89.94 81 THR A N 1
ATOM 664 C CA . THR A 1 81 ? 10.318 -1.954 2.930 1.00 89.94 81 THR A CA 1
ATOM 665 C C . THR A 1 81 ? 10.751 -2.632 1.633 1.00 89.94 81 THR A C 1
ATOM 667 O O . THR A 1 81 ? 11.427 -3.661 1.660 1.00 89.94 81 THR A O 1
ATOM 670 N N . MET A 1 82 ? 10.351 -2.090 0.483 1.00 91.00 82 MET A N 1
ATOM 671 C CA . MET A 1 82 ? 10.810 -2.593 -0.813 1.00 91.00 82 MET A CA 1
ATOM 672 C C . MET A 1 82 ? 12.175 -2.001 -1.155 1.00 91.00 82 MET A C 1
ATOM 674 O O . MET A 1 82 ? 12.343 -0.782 -1.205 1.00 91.00 82 MET A O 1
ATOM 678 N N . VAL A 1 83 ? 13.147 -2.866 -1.441 1.00 88.38 83 VAL A N 1
ATOM 679 C CA . VAL A 1 83 ? 14.524 -2.471 -1.752 1.00 88.38 83 VAL A CA 1
ATOM 680 C C . VAL A 1 83 ? 14.924 -3.027 -3.105 1.00 88.38 83 VAL A C 1
ATOM 682 O O . VAL A 1 83 ? 14.676 -4.190 -3.418 1.00 88.38 83 VAL A O 1
ATOM 685 N N . ARG A 1 84 ? 15.592 -2.198 -3.909 1.00 88.25 84 ARG A N 1
ATOM 686 C CA . ARG A 1 84 ? 16.273 -2.647 -5.121 1.00 88.25 84 ARG A CA 1
ATOM 687 C C . ARG A 1 84 ? 17.778 -2.541 -4.949 1.00 88.25 84 ARG A C 1
ATOM 689 O O . ARG A 1 84 ? 18.298 -1.463 -4.677 1.00 88.25 84 ARG A O 1
ATOM 696 N N . THR A 1 85 ? 18.486 -3.634 -5.210 1.00 88.56 85 THR A N 1
ATOM 697 C CA . THR A 1 85 ? 19.947 -3.626 -5.354 1.00 88.56 85 THR A CA 1
ATOM 698 C C . THR A 1 85 ? 20.350 -4.113 -6.741 1.00 88.56 85 THR A C 1
ATOM 700 O O . THR A 1 85 ? 19.589 -4.799 -7.424 1.00 88.56 85 THR A O 1
ATOM 703 N N . ARG A 1 86 ? 21.566 -3.761 -7.179 1.00 87.12 86 ARG A N 1
ATOM 704 C CA . ARG A 1 86 ? 22.105 -4.232 -8.467 1.00 87.12 86 ARG A CA 1
ATOM 705 C C . ARG A 1 86 ? 22.279 -5.752 -8.511 1.00 87.12 86 ARG A C 1
ATOM 707 O O . ARG A 1 86 ? 22.092 -6.337 -9.566 1.00 87.12 86 ARG A O 1
ATOM 714 N N . SER A 1 87 ? 22.635 -6.368 -7.384 1.00 89.44 87 SER A N 1
ATOM 715 C CA . SER A 1 87 ? 22.942 -7.799 -7.297 1.00 89.44 87 SER A CA 1
ATOM 716 C C . SER A 1 87 ? 21.709 -8.684 -7.121 1.00 89.44 87 SER A C 1
ATOM 718 O O . SER A 1 87 ? 21.677 -9.779 -7.668 1.00 89.44 87 SER A O 1
ATOM 720 N N . ARG A 1 88 ? 20.699 -8.231 -6.366 1.00 85.81 88 ARG A N 1
ATOM 721 C CA . ARG A 1 88 ? 19.519 -9.042 -6.008 1.00 85.81 88 ARG A CA 1
ATOM 722 C C . ARG A 1 88 ? 18.252 -8.638 -6.763 1.00 85.81 88 ARG A C 1
ATOM 724 O O . ARG A 1 88 ? 17.261 -9.358 -6.729 1.00 85.81 88 ARG A O 1
ATOM 731 N N . GLY A 1 89 ? 18.262 -7.497 -7.450 1.00 89.00 89 GLY A N 1
ATOM 732 C CA . GLY A 1 89 ? 17.046 -6.935 -8.024 1.00 89.00 89 GLY A CA 1
ATOM 733 C C . GLY A 1 89 ? 16.132 -6.362 -6.939 1.00 89.00 89 GLY A C 1
ATOM 734 O O . GLY A 1 89 ? 16.616 -5.864 -5.924 1.00 89.00 89 GLY A O 1
ATOM 735 N N . LEU A 1 90 ? 14.822 -6.368 -7.192 1.00 90.81 90 LEU A N 1
ATOM 736 C CA . LEU A 1 90 ? 13.799 -5.861 -6.272 1.00 90.81 90 LEU A CA 1
ATOM 737 C C . LEU A 1 90 ? 13.357 -6.978 -5.325 1.00 90.81 90 LEU A C 1
ATOM 739 O O . LEU A 1 90 ? 12.984 -8.049 -5.792 1.00 90.81 90 LEU A O 1
ATOM 743 N N . PHE A 1 91 ? 13.374 -6.716 -4.024 1.00 90.94 91 PHE A N 1
ATOM 744 C CA . PHE A 1 91 ? 12.921 -7.652 -2.997 1.00 90.94 91 PHE A CA 1
ATOM 745 C C . PHE A 1 91 ? 12.336 -6.891 -1.808 1.00 90.94 91 PHE A C 1
ATOM 747 O O . PHE A 1 91 ? 12.673 -5.722 -1.581 1.00 90.94 91 PHE A O 1
ATOM 754 N N . ARG A 1 92 ? 11.477 -7.550 -1.029 1.00 92.56 92 ARG A N 1
ATOM 755 C CA . ARG A 1 92 ? 11.043 -7.013 0.257 1.00 92.56 92 ARG A CA 1
ATOM 756 C C . ARG A 1 92 ? 12.121 -7.276 1.302 1.00 92.56 92 ARG A C 1
ATOM 758 O O . ARG A 1 92 ? 12.556 -8.406 1.509 1.00 92.56 92 ARG A O 1
ATOM 765 N N . GLN A 1 93 ? 12.553 -6.227 1.981 1.00 89.38 93 GLN A N 1
ATOM 766 C CA . GLN A 1 93 ? 13.386 -6.336 3.167 1.00 89.38 93 GLN A CA 1
ATOM 767 C C . GLN A 1 93 ? 12.483 -6.173 4.388 1.00 89.38 93 GLN A C 1
ATOM 769 O O . GLN A 1 93 ? 11.735 -5.195 4.474 1.00 89.38 93 GLN A O 1
ATOM 774 N N . ASP A 1 94 ? 12.547 -7.099 5.346 1.00 85.69 94 ASP A N 1
ATOM 775 C CA . ASP A 1 94 ? 12.044 -6.785 6.684 1.00 85.69 94 ASP A CA 1
ATOM 776 C C . ASP A 1 94 ? 12.795 -5.557 7.198 1.00 85.69 94 ASP A C 1
ATOM 778 O O . ASP A 1 94 ? 14.003 -5.420 7.001 1.00 85.69 94 ASP A O 1
ATOM 782 N N . SER A 1 95 ? 12.051 -4.609 7.760 1.00 67.19 95 SER A N 1
ATOM 783 C CA . SER A 1 95 ? 12.551 -3.256 7.948 1.00 67.19 95 SER A CA 1
ATOM 784 C C . SER A 1 95 ? 13.827 -3.262 8.799 1.00 67.19 95 SER A C 1
ATOM 786 O O . SER A 1 95 ? 13.822 -3.863 9.876 1.00 67.19 95 SER A O 1
ATOM 788 N N . PRO A 1 96 ? 14.900 -2.568 8.370 1.00 58.97 96 PRO A N 1
ATOM 789 C CA . PRO A 1 96 ? 16.102 -2.369 9.183 1.00 58.97 96 PRO A CA 1
ATOM 790 C C . PRO A 1 96 ? 15.856 -1.406 10.357 1.00 58.97 96 PRO A C 1
ATOM 792 O O . PRO A 1 96 ? 16.747 -1.171 11.172 1.00 58.97 96 PRO A O 1
ATOM 795 N N . LYS A 1 97 ? 14.653 -0.823 10.438 1.00 59.12 97 LYS A N 1
ATOM 796 C CA . LYS A 1 97 ? 14.200 -0.018 11.565 1.00 59.12 97 LYS A CA 1
ATOM 797 C C . LYS A 1 97 ? 14.270 -0.841 12.854 1.00 59.12 97 LYS A C 1
ATOM 799 O O . LYS A 1 97 ? 13.844 -1.995 12.883 1.00 59.12 97 LYS A O 1
ATOM 804 N N . ALA A 1 98 ? 14.793 -0.231 13.921 1.00 67.00 98 ALA A N 1
ATOM 805 C CA . ALA A 1 98 ? 14.861 -0.852 15.244 1.00 67.00 98 ALA A CA 1
ATOM 806 C C . ALA A 1 98 ? 13.500 -1.464 15.615 1.00 67.00 98 ALA A C 1
ATOM 808 O O . ALA A 1 98 ? 12.482 -0.829 15.348 1.00 67.00 98 ALA A O 1
ATOM 809 N N . GLU A 1 99 ? 13.473 -2.641 16.255 1.00 69.19 99 GLU A N 1
ATOM 810 C CA . GLU A 1 99 ? 12.236 -3.387 16.583 1.00 69.19 99 GLU A CA 1
ATOM 811 C C . GLU A 1 99 ? 11.110 -2.498 17.140 1.00 69.19 99 GLU A C 1
ATOM 813 O O . GLU A 1 99 ? 9.954 -2.639 16.756 1.00 69.19 99 GLU A O 1
ATOM 818 N N . ARG A 1 100 ? 11.459 -1.480 17.940 1.00 68.38 100 ARG A N 1
ATOM 819 C CA . ARG A 1 100 ? 10.531 -0.471 18.489 1.00 68.38 100 ARG A CA 1
ATOM 820 C C . ARG A 1 100 ? 9.706 0.322 17.460 1.00 68.38 100 ARG A C 1
ATOM 822 O O . ARG A 1 100 ? 8.755 0.992 17.840 1.00 68.38 100 ARG A O 1
ATOM 829 N N . GLN A 1 101 ? 10.112 0.350 16.193 1.00 73.75 101 GLN A N 1
ATOM 830 C CA . GLN A 1 101 ? 9.451 1.110 15.128 1.00 73.75 101 GLN A CA 1
ATOM 831 C C . GLN A 1 101 ? 8.466 0.255 14.319 1.00 73.75 101 GLN A C 1
ATOM 833 O O . GLN A 1 101 ? 7.633 0.820 13.602 1.00 73.75 101 GLN A O 1
ATOM 838 N N . LYS A 1 102 ? 8.535 -1.078 14.446 1.00 86.44 102 LYS A N 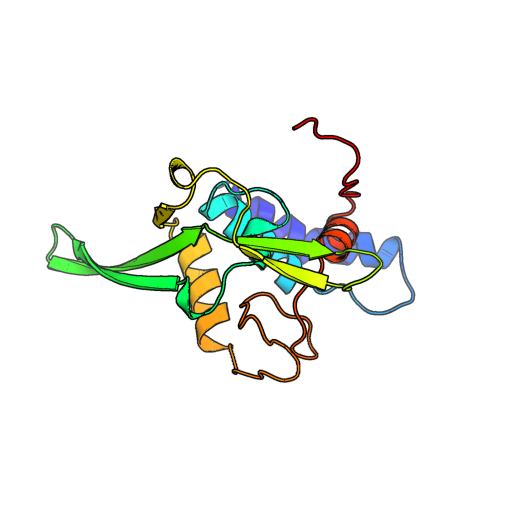1
ATOM 839 C CA . LYS A 1 102 ? 7.549 -1.992 13.866 1.00 86.44 102 LYS A CA 1
ATOM 840 C C . LYS A 1 102 ? 6.271 -1.926 14.693 1.00 86.44 102 LYS A C 1
ATOM 842 O O . LYS A 1 102 ? 6.323 -1.998 15.920 1.00 86.44 102 LYS A O 1
ATOM 847 N N . ARG A 1 103 ? 5.125 -1.740 14.041 1.00 89.88 103 ARG A N 1
ATOM 848 C CA . ARG A 1 103 ? 3.853 -1.551 14.752 1.00 89.88 103 ARG A CA 1
ATOM 849 C C . ARG A 1 103 ? 2.644 -1.850 13.884 1.00 89.88 103 ARG A C 1
ATOM 851 O O . ARG A 1 103 ? 2.696 -1.736 12.661 1.00 89.88 103 ARG A O 1
ATOM 858 N N . TRP A 1 104 ? 1.532 -2.139 14.550 1.00 93.12 104 TRP A N 1
ATOM 859 C CA . TRP A 1 104 ? 0.207 -2.079 13.947 1.00 93.12 104 TRP A CA 1
ATOM 860 C C . TRP A 1 104 ? -0.276 -0.629 13.905 1.00 93.12 104 TRP A C 1
ATOM 862 O O . TRP A 1 104 ? -0.197 0.091 14.900 1.00 93.12 104 TRP A O 1
ATOM 872 N N . VAL A 1 105 ? -0.781 -0.205 12.752 1.00 92.69 105 VAL A N 1
ATOM 873 C CA . VAL A 1 105 ? -1.376 1.114 12.538 1.00 92.69 105 VAL A CA 1
ATOM 874 C C . VAL A 1 105 ? -2.831 0.920 12.150 1.00 92.69 105 VAL A C 1
ATOM 876 O O . VAL A 1 105 ? -3.125 0.284 11.139 1.00 92.69 105 VAL A O 1
ATOM 879 N N . A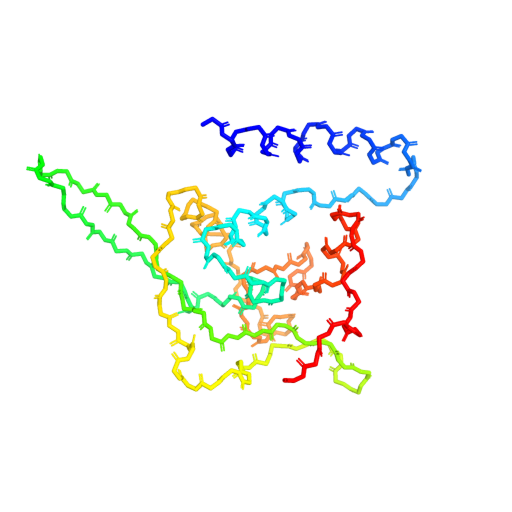RG A 1 106 ? -3.747 1.488 12.936 1.00 95.25 106 ARG A N 1
ATOM 880 C CA . ARG A 1 106 ? -5.151 1.604 12.540 1.00 95.25 106 ARG A CA 1
ATOM 881 C C . ARG A 1 106 ? -5.274 2.728 11.520 1.00 95.25 106 ARG A C 1
ATOM 883 O O . ARG A 1 106 ? -4.856 3.853 11.789 1.00 95.25 106 ARG A O 1
ATOM 890 N N . VAL A 1 107 ? -5.806 2.416 10.343 1.00 95.00 107 VAL A N 1
ATOM 891 C CA . VAL A 1 107 ? -5.860 3.366 9.227 1.00 95.00 107 VAL A CA 1
ATOM 892 C C . VAL A 1 107 ? -7.243 4.017 9.113 1.00 95.00 107 VAL A C 1
ATOM 894 O O . VAL A 1 107 ? -8.254 3.404 9.452 1.00 95.00 107 VAL A O 1
ATOM 897 N N . PRO A 1 108 ? -7.337 5.256 8.604 1.00 94.56 108 PRO A N 1
ATOM 898 C CA . PRO A 1 108 ? -8.619 5.910 8.368 1.00 94.56 108 PRO A CA 1
ATOM 899 C C . PRO A 1 108 ? -9.436 5.201 7.275 1.00 94.56 108 PRO A C 1
ATOM 901 O O . PRO A 1 108 ? -8.888 4.562 6.373 1.00 94.56 108 PRO A O 1
ATOM 904 N N . LYS A 1 109 ? -10.761 5.412 7.286 1.00 92.31 109 LYS A N 1
ATOM 905 C CA . LYS A 1 109 ? -11.734 4.752 6.386 1.00 92.31 109 LYS A CA 1
ATOM 906 C C . LYS A 1 109 ? -11.365 4.792 4.897 1.00 92.31 109 LYS A C 1
ATOM 908 O O . LYS A 1 109 ? -11.625 3.836 4.173 1.00 92.31 109 LYS A O 1
ATOM 913 N N . PHE A 1 110 ? -10.759 5.882 4.416 1.00 91.88 110 PHE A N 1
ATOM 914 C CA . PHE A 1 110 ? -10.368 5.984 3.005 1.00 91.88 110 PHE A CA 1
ATOM 915 C C . PHE A 1 110 ? -9.241 5.009 2.632 1.00 91.88 110 PHE A C 1
ATOM 917 O O . PHE A 1 110 ? -9.259 4.467 1.532 1.00 91.88 110 PHE A O 1
ATOM 924 N N . ALA A 1 111 ? -8.289 4.768 3.536 1.00 94.44 111 ALA A N 1
ATOM 925 C CA . ALA A 1 111 ? -7.207 3.812 3.336 1.00 94.44 111 ALA A CA 1
ATOM 926 C C . ALA A 1 111 ? -7.700 2.382 3.582 1.00 94.44 111 ALA A C 1
ATOM 928 O O . ALA A 1 111 ? -7.368 1.491 2.809 1.00 94.44 111 ALA A O 1
ATOM 929 N N . ALA A 1 112 ? -8.576 2.181 4.575 1.00 95.62 112 ALA A N 1
ATOM 930 C CA . ALA A 1 112 ? -9.243 0.900 4.811 1.00 95.62 112 ALA A CA 1
ATOM 931 C C . ALA A 1 112 ? -9.986 0.397 3.561 1.00 95.62 112 ALA A C 1
ATOM 933 O O . ALA A 1 112 ? -9.881 -0.775 3.208 1.00 95.62 112 ALA A O 1
ATOM 934 N N . LYS A 1 113 ? -10.670 1.297 2.839 1.00 94.88 113 LYS A N 1
ATOM 935 C CA . LYS A 1 113 ? -11.319 0.966 1.564 1.00 94.88 113 LYS A CA 1
ATOM 936 C C . LYS A 1 113 ? -10.320 0.460 0.518 1.00 94.88 113 LYS A C 1
ATOM 938 O O . LYS A 1 113 ? -10.566 -0.566 -0.102 1.00 94.88 113 LYS A O 1
ATOM 943 N N . VAL A 1 114 ? -9.195 1.156 0.343 1.00 95.75 114 VAL A N 1
ATOM 944 C CA . VAL A 1 114 ? -8.146 0.746 -0.606 1.00 95.75 114 VAL A CA 1
ATOM 945 C C . VAL A 1 114 ? -7.556 -0.610 -0.218 1.00 95.75 114 VAL A C 1
ATOM 947 O O . VAL A 1 114 ? -7.417 -1.474 -1.077 1.00 95.75 114 VAL A O 1
ATOM 950 N N . LEU A 1 115 ? -7.265 -0.834 1.067 1.00 96.88 115 LEU A N 1
ATOM 951 C CA . LEU A 1 115 ? -6.771 -2.127 1.554 1.00 96.88 115 LEU A CA 1
ATOM 952 C C . LEU A 1 115 ? -7.771 -3.250 1.294 1.00 96.88 115 LEU A C 1
ATOM 954 O O . LEU A 1 115 ? -7.369 -4.318 0.856 1.00 96.88 115 LEU A O 1
ATOM 958 N N . SER A 1 116 ? -9.061 -3.008 1.529 1.00 96.62 116 SER A N 1
ATOM 959 C CA . SER A 1 116 ? -10.111 -3.989 1.253 1.00 96.62 116 SER A CA 1
ATOM 960 C C . SER A 1 116 ? -10.156 -4.365 -0.230 1.00 96.62 116 SER A C 1
ATOM 962 O O . SER A 1 116 ? -10.200 -5.550 -0.546 1.00 96.62 116 SER A O 1
ATOM 964 N N . GLU A 1 117 ? -10.059 -3.391 -1.140 1.00 96.06 117 GLU A N 1
ATOM 965 C CA . GLU A 1 117 ? -9.997 -3.650 -2.585 1.00 96.06 117 GLU A CA 1
ATOM 966 C C . GLU A 1 117 ? -8.729 -4.427 -2.984 1.00 96.06 117 GLU A C 1
ATOM 968 O O . GLU A 1 117 ? -8.801 -5.354 -3.793 1.00 96.06 117 GLU A O 1
ATOM 973 N N . LEU A 1 118 ? -7.571 -4.080 -2.414 1.00 95.81 118 LEU A N 1
ATOM 974 C CA . LEU A 1 118 ? -6.307 -4.779 -2.671 1.00 95.81 118 LEU A CA 1
ATOM 975 C C . LEU A 1 118 ? -6.351 -6.226 -2.169 1.00 95.81 118 LEU A C 1
ATOM 977 O O . LEU A 1 118 ? -6.010 -7.133 -2.915 1.00 95.81 118 LEU A O 1
ATOM 981 N N . VAL A 1 119 ? -6.819 -6.448 -0.939 1.00 96.88 119 VAL A N 1
ATOM 982 C CA . VAL A 1 119 ? -6.975 -7.785 -0.345 1.00 96.88 119 VAL A CA 1
ATOM 983 C C . VAL A 1 119 ? -7.975 -8.621 -1.142 1.00 96.88 119 VAL A C 1
ATOM 985 O O . VAL A 1 119 ? -7.699 -9.777 -1.435 1.00 96.88 119 VAL A O 1
ATOM 988 N N . ALA A 1 120 ? -9.111 -8.044 -1.543 1.00 96.12 120 ALA A N 1
ATOM 989 C CA . ALA A 1 120 ? -10.136 -8.761 -2.301 1.00 96.12 120 ALA A CA 1
ATOM 990 C C . ALA A 1 120 ? -9.698 -9.132 -3.729 1.00 96.12 120 ALA A C 1
ATOM 992 O O . ALA A 1 120 ? -10.196 -10.106 -4.287 1.00 96.12 120 ALA A O 1
ATOM 993 N N . SER A 1 121 ? -8.792 -8.356 -4.332 1.00 93.31 121 SER A N 1
ATOM 994 C CA . SER A 1 121 ? -8.256 -8.614 -5.679 1.00 93.31 121 SER A CA 1
ATOM 995 C C . SER A 1 121 ? -6.940 -9.395 -5.680 1.00 93.31 121 SER A C 1
ATOM 997 O O . SER A 1 121 ? -6.425 -9.728 -6.749 1.00 93.31 121 SER A O 1
ATOM 999 N N . HIS A 1 122 ? -6.388 -9.683 -4.503 1.00 94.81 122 HIS A N 1
ATOM 1000 C CA . HIS A 1 122 ? -5.118 -10.368 -4.367 1.00 94.81 122 HIS A CA 1
ATOM 1001 C C . HIS A 1 122 ? -5.247 -11.854 -4.731 1.00 94.81 122 HIS A C 1
ATOM 1003 O O . HIS A 1 122 ? -6.133 -12.560 -4.251 1.00 94.81 122 HIS A O 1
ATOM 1009 N N . VAL A 1 123 ? -4.321 -12.327 -5.566 1.00 93.25 123 VAL A N 1
ATOM 1010 C CA . VAL A 1 123 ? -4.179 -13.735 -5.941 1.00 93.25 123 VAL A CA 1
ATOM 1011 C C . VAL A 1 123 ? -2.743 -14.153 -5.619 1.00 93.25 123 VAL A C 1
ATOM 1013 O O . VAL A 1 123 ? -1.825 -13.587 -6.223 1.00 93.25 123 VAL A O 1
ATOM 1016 N N . PRO A 1 124 ? -2.528 -15.107 -4.692 1.00 93.81 124 PRO A N 1
ATOM 1017 C CA . PRO A 1 124 ? -1.192 -15.587 -4.363 1.00 93.81 124 PRO A CA 1
ATOM 1018 C C . PRO A 1 124 ? -0.498 -16.208 -5.582 1.00 93.81 124 PRO A C 1
ATOM 1020 O O . PRO A 1 124 ? -1.048 -17.086 -6.246 1.00 93.81 124 PRO A O 1
ATOM 1023 N N . ASP A 1 125 ? 0.727 -15.765 -5.859 1.00 95.81 125 ASP A N 1
ATOM 1024 C CA . ASP A 1 125 ? 1.586 -16.285 -6.930 1.00 95.81 125 ASP A CA 1
ATOM 1025 C C . ASP A 1 125 ? 3.045 -16.255 -6.442 1.00 95.81 125 ASP A C 1
ATOM 1027 O O . ASP A 1 125 ? 3.734 -15.247 -6.620 1.00 95.81 125 ASP A O 1
ATOM 1031 N N . PRO A 1 126 ? 3.532 -17.331 -5.797 1.00 94.25 126 PRO A N 1
ATOM 1032 C CA . PRO A 1 126 ? 4.879 -17.363 -5.229 1.00 94.25 126 PRO A CA 1
ATOM 1033 C C . PRO A 1 126 ? 6.005 -17.224 -6.263 1.00 94.25 126 PRO A C 1
ATOM 1035 O O . PRO A 1 126 ? 7.105 -16.801 -5.912 1.00 94.25 126 PRO A O 1
ATOM 1038 N N . GLU A 1 127 ? 5.758 -17.552 -7.536 1.00 94.19 127 GLU A N 1
ATOM 1039 C CA . GLU A 1 127 ? 6.769 -17.420 -8.590 1.00 94.19 127 GLU A CA 1
ATOM 1040 C C . GLU A 1 127 ? 6.980 -15.955 -8.989 1.00 94.19 127 GLU A C 1
ATOM 1042 O O . GLU A 1 127 ? 8.103 -15.531 -9.280 1.00 94.19 127 GLU A O 1
ATOM 1047 N N . ARG A 1 128 ? 5.903 -15.160 -9.021 1.00 93.00 128 ARG A N 1
ATOM 1048 C CA . ARG A 1 128 ? 5.955 -13.747 -9.440 1.00 93.00 128 ARG A CA 1
ATOM 1049 C C . ARG A 1 128 ? 5.998 -12.761 -8.282 1.00 93.00 128 ARG A C 1
ATOM 1051 O O . ARG A 1 128 ? 6.530 -11.662 -8.459 1.00 93.00 128 ARG A O 1
ATOM 1058 N N . ASN A 1 129 ? 5.449 -13.147 -7.138 1.00 95.12 129 ASN A N 1
ATOM 1059 C CA . ASN A 1 129 ? 5.288 -12.356 -5.927 1.00 95.12 129 ASN A CA 1
ATOM 1060 C C . ASN A 1 129 ? 5.683 -13.184 -4.687 1.00 95.12 129 ASN A C 1
ATOM 1062 O O . ASN A 1 129 ? 4.832 -13.499 -3.856 1.00 95.12 129 ASN A O 1
ATOM 1066 N N . PRO A 1 130 ? 6.971 -13.544 -4.542 1.00 92.75 130 PRO A N 1
ATOM 1067 C CA . PRO A 1 130 ? 7.428 -14.440 -3.475 1.00 92.75 130 PRO A CA 1
ATOM 1068 C C . PRO A 1 130 ? 7.225 -13.869 -2.064 1.00 92.75 130 PRO A C 1
ATOM 1070 O O . PRO A 1 130 ? 7.123 -14.624 -1.103 1.00 92.75 130 PRO A O 1
ATOM 1073 N N . ASP A 1 131 ? 7.166 -12.541 -1.939 1.00 93.44 131 ASP A N 1
ATOM 1074 C CA . ASP A 1 131 ? 6.963 -11.838 -0.670 1.00 93.44 131 ASP A CA 1
ATOM 1075 C C . ASP A 1 131 ? 5.480 -11.577 -0.355 1.00 93.44 131 ASP A C 1
ATOM 1077 O O . ASP A 1 131 ? 5.179 -10.999 0.688 1.00 93.44 131 ASP A O 1
ATOM 1081 N N . ASP A 1 132 ? 4.564 -11.977 -1.243 1.00 95.69 132 ASP A N 1
ATOM 1082 C CA . ASP A 1 132 ? 3.112 -11.854 -1.081 1.00 95.69 132 ASP A CA 1
ATOM 1083 C C . ASP A 1 132 ? 2.621 -10.411 -0.835 1.00 95.69 132 ASP A C 1
ATOM 1085 O O . ASP A 1 132 ? 1.726 -10.140 -0.027 1.00 95.69 132 ASP A O 1
ATOM 1089 N N . VAL A 1 133 ? 3.248 -9.440 -1.515 1.00 96.31 133 VAL A N 1
ATOM 1090 C CA . VAL A 1 133 ? 2.892 -8.017 -1.388 1.00 96.31 133 VAL A CA 1
ATOM 1091 C C . VAL A 1 133 ? 1.592 -7.684 -2.116 1.00 96.31 133 VAL A C 1
ATOM 1093 O O . VAL A 1 133 ? 1.290 -8.240 -3.171 1.00 96.31 133 VAL A O 1
ATOM 1096 N N . LEU A 1 134 ? 0.833 -6.726 -1.580 1.00 96.00 134 LEU A N 1
ATOM 1097 C CA . LEU A 1 134 ? -0.445 -6.293 -2.155 1.00 96.00 134 LEU A CA 1
ATOM 1098 C C . LEU A 1 134 ? -0.274 -5.344 -3.351 1.00 96.00 134 LEU A C 1
ATOM 1100 O O . LEU A 1 134 ? -1.087 -5.345 -4.274 1.00 96.00 134 LEU A O 1
ATOM 1104 N N . PHE A 1 135 ? 0.790 -4.537 -3.364 1.00 94.25 135 PHE A N 1
ATOM 1105 C CA . PHE A 1 135 ? 1.072 -3.606 -4.457 1.00 94.25 135 PHE A CA 1
ATOM 1106 C C . PHE A 1 135 ? 1.856 -4.299 -5.571 1.00 94.25 135 PHE A C 1
ATOM 1108 O O . PHE A 1 135 ? 3.085 -4.402 -5.527 1.00 94.25 135 PHE A O 1
ATOM 1115 N N . THR A 1 136 ? 1.135 -4.731 -6.603 1.00 93.25 136 THR A N 1
ATOM 1116 C CA . THR A 1 136 ? 1.711 -5.404 -7.768 1.00 93.25 136 THR A CA 1
ATOM 1117 C C . THR A 1 136 ? 1.429 -4.664 -9.074 1.00 93.25 136 THR A C 1
ATOM 1119 O O . THR A 1 136 ? 0.505 -3.861 -9.214 1.00 93.25 136 THR A O 1
ATOM 1122 N N . THR A 1 137 ? 2.283 -4.920 -10.059 1.00 88.94 137 THR A N 1
ATOM 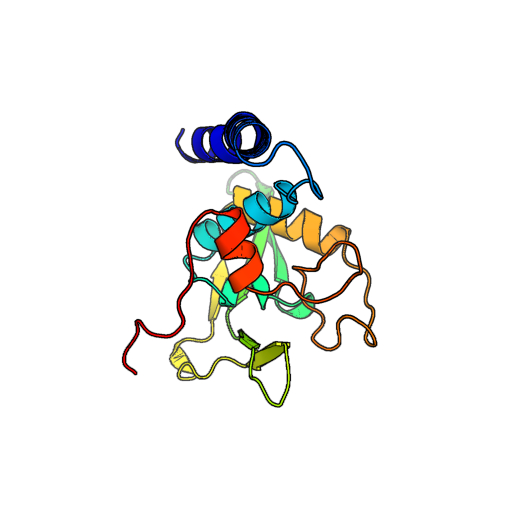1123 C CA . THR A 1 137 ? 2.057 -4.549 -11.456 1.00 88.94 137 THR A CA 1
ATOM 1124 C C . THR A 1 137 ? 0.927 -5.391 -12.052 1.00 88.94 137 THR A C 1
ATOM 1126 O O . THR A 1 137 ? 0.607 -6.457 -11.541 1.00 88.94 137 THR A O 1
ATOM 1129 N N . GLU A 1 138 ? 0.408 -5.008 -13.222 1.00 83.94 138 GLU A N 1
ATOM 1130 C CA . GLU A 1 138 ? -0.590 -5.810 -13.962 1.00 83.94 138 GLU A CA 1
ATOM 1131 C C . GLU A 1 138 ? -0.146 -7.258 -14.257 1.00 83.94 138 GLU A C 1
ATOM 1133 O O . GLU A 1 138 ? -0.972 -8.105 -14.572 1.00 83.94 138 GLU A O 1
ATOM 1138 N N . ARG A 1 139 ? 1.159 -7.561 -14.181 1.00 86.44 139 ARG A N 1
ATOM 1139 C CA . ARG A 1 139 ? 1.700 -8.918 -14.375 1.00 86.44 139 ARG A CA 1
ATOM 1140 C C . ARG A 1 139 ? 1.843 -9.714 -13.071 1.00 86.44 139 ARG A C 1
ATOM 1142 O O . ARG A 1 139 ? 2.413 -10.804 -13.116 1.00 86.44 139 ARG A O 1
ATOM 1149 N N . GLY A 1 140 ? 1.393 -9.166 -11.941 1.00 89.69 140 GLY A N 1
ATOM 1150 C CA . GLY A 1 140 ? 1.474 -9.787 -10.617 1.00 89.69 140 GLY A CA 1
ATOM 1151 C C . GLY A 1 140 ? 2.837 -9.655 -9.932 1.00 89.69 140 GLY A C 1
ATOM 1152 O O . GLY A 1 140 ? 3.068 -10.295 -8.921 1.00 89.69 140 GLY A O 1
ATOM 1153 N N . ARG A 1 141 ? 3.765 -8.846 -10.462 1.00 92.75 141 ARG A N 1
ATOM 1154 C CA . ARG A 1 141 ? 5.090 -8.636 -9.838 1.00 92.75 141 ARG A CA 1
ATOM 1155 C C . ARG A 1 141 ? 5.076 -7.471 -8.847 1.00 92.75 141 ARG A C 1
ATOM 1157 O O . ARG A 1 141 ? 4.414 -6.483 -9.176 1.00 92.75 141 ARG A O 1
ATOM 1164 N N . 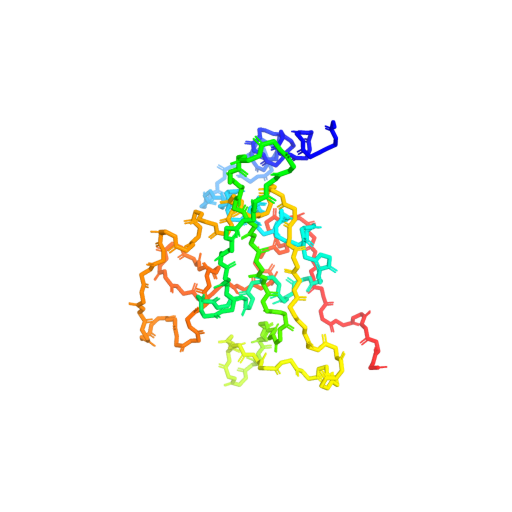PRO A 1 142 ? 5.850 -7.514 -7.745 1.00 93.69 142 PRO A N 1
ATOM 1165 C CA . PRO A 1 142 ? 5.996 -6.403 -6.806 1.00 93.69 142 PRO A CA 1
ATOM 1166 C C . PRO A 1 142 ? 6.309 -5.072 -7.494 1.00 93.69 142 PRO A C 1
ATOM 1168 O O . PRO A 1 142 ? 7.106 -5.011 -8.438 1.00 93.69 142 PRO A O 1
ATOM 1171 N N . CYS A 1 143 ? 5.683 -4.000 -7.015 1.00 91.38 143 CYS A N 1
ATOM 1172 C CA . CYS A 1 143 ? 5.928 -2.654 -7.516 1.00 91.38 143 CYS A CA 1
ATOM 1173 C C . CYS A 1 143 ? 7.271 -2.092 -7.039 1.00 91.38 143 CYS A C 1
ATOM 1175 O O . CYS A 1 143 ? 7.695 -2.293 -5.904 1.00 91.38 143 CYS A O 1
ATOM 1177 N N . ASP A 1 144 ? 7.918 -1.329 -7.918 1.00 87.94 144 ASP A N 1
ATOM 1178 C CA . ASP A 1 144 ? 9.141 -0.602 -7.604 1.00 87.94 144 ASP A CA 1
ATOM 1179 C C . ASP A 1 144 ? 8.816 0.820 -7.112 1.00 87.94 144 ASP A C 1
ATOM 1181 O O . ASP A 1 144 ? 8.074 1.534 -7.800 1.00 87.94 144 ASP A O 1
ATOM 1185 N N . PRO A 1 145 ? 9.384 1.279 -5.981 1.00 79.88 145 PRO A N 1
ATOM 1186 C CA . PRO A 1 145 ? 9.162 2.643 -5.507 1.00 79.88 145 PRO A CA 1
ATOM 1187 C C . PRO A 1 145 ? 9.621 3.724 -6.501 1.00 79.88 145 PRO A C 1
ATOM 1189 O O . PRO A 1 145 ? 8.988 4.774 -6.593 1.00 79.88 145 PRO A O 1
ATOM 1192 N N . SER A 1 146 ? 10.671 3.477 -7.291 1.00 78.44 146 SER A N 1
ATOM 1193 C CA . SER A 1 146 ? 11.131 4.411 -8.332 1.00 78.44 146 SER A CA 1
ATOM 1194 C C . SER A 1 146 ? 10.104 4.580 -9.454 1.00 78.44 146 SER A C 1
ATOM 1196 O O . SER A 1 146 ? 9.810 5.710 -9.839 1.00 78.44 146 SER A O 1
ATOM 1198 N N . ALA A 1 147 ? 9.468 3.489 -9.895 1.00 78.00 147 ALA A N 1
ATOM 1199 C CA . ALA A 1 147 ? 8.413 3.534 -10.906 1.00 78.00 147 ALA A CA 1
ATOM 1200 C C . ALA A 1 147 ? 7.188 4.325 -10.414 1.00 78.00 147 ALA A C 1
ATOM 1202 O O . ALA A 1 147 ? 6.574 5.068 -11.176 1.00 78.00 147 ALA A O 1
ATOM 1203 N N . LEU A 1 148 ? 6.850 4.223 -9.125 1.00 77.19 148 LEU A N 1
ATOM 1204 C CA . LEU A 1 148 ? 5.796 5.044 -8.516 1.00 77.19 148 LEU A CA 1
ATOM 1205 C C . LEU A 1 148 ? 6.186 6.519 -8.405 1.00 77.19 148 LEU A C 1
ATOM 1207 O O . LEU A 1 148 ? 5.333 7.386 -8.589 1.00 77.19 148 LEU A O 1
ATOM 1211 N N . GLY A 1 149 ? 7.463 6.809 -8.151 1.00 70.88 149 GLY A N 1
ATOM 1212 C CA . GLY A 1 149 ? 8.002 8.166 -8.211 1.00 70.88 149 GLY A CA 1
ATOM 1213 C C . GLY A 1 149 ? 7.841 8.793 -9.586 1.00 70.88 149 GLY A C 1
ATOM 1214 O O . GLY A 1 149 ? 7.303 9.892 -9.703 1.00 70.88 149 GLY A O 1
ATOM 1215 N N . GLU A 1 150 ? 8.215 8.069 -10.637 1.00 72.88 150 GLU A N 1
ATOM 1216 C CA . GLU A 1 150 ? 8.035 8.528 -12.016 1.00 72.88 150 GLU A CA 1
ATOM 1217 C C . GLU A 1 150 ? 6.561 8.818 -12.336 1.00 72.88 150 GLU A C 1
ATOM 1219 O O . GLU A 1 150 ? 6.253 9.870 -12.899 1.00 72.88 150 GLU A O 1
ATOM 1224 N N . LEU A 1 151 ? 5.639 7.950 -11.900 1.00 70.69 151 LEU A N 1
ATOM 1225 C CA . LEU A 1 151 ? 4.191 8.166 -12.040 1.00 70.69 151 LEU A CA 1
ATOM 1226 C C . LEU A 1 151 ? 3.717 9.435 -11.318 1.00 70.69 151 LEU A C 1
ATOM 1228 O O . LEU A 1 151 ? 2.894 10.184 -11.848 1.00 70.69 151 LEU A O 1
ATOM 1232 N N . ALA A 1 152 ? 4.263 9.687 -10.130 1.00 65.88 152 ALA A N 1
ATOM 1233 C CA . ALA A 1 152 ? 4.024 10.886 -9.340 1.00 65.88 152 ALA A CA 1
ATOM 1234 C C . ALA A 1 152 ? 4.826 12.109 -9.831 1.00 65.88 152 ALA A C 1
ATOM 1236 O O . ALA A 1 152 ? 4.717 13.184 -9.248 1.00 65.88 152 ALA A O 1
ATOM 1237 N N . GLY A 1 153 ? 5.629 11.989 -10.895 1.00 62.03 153 GLY A N 1
ATOM 1238 C CA . GLY A 1 153 ? 6.475 13.077 -11.390 1.00 62.03 153 GLY A CA 1
ATOM 1239 C C . GLY A 1 153 ? 7.549 13.534 -10.394 1.00 62.03 153 GLY A C 1
ATOM 1240 O O . GLY A 1 153 ? 8.029 14.662 -10.500 1.00 62.03 153 GLY A O 1
ATOM 1241 N N . VAL A 1 154 ? 7.920 12.683 -9.432 1.00 55.66 154 VAL A N 1
ATOM 1242 C CA . VAL A 1 154 ? 8.925 12.947 -8.391 1.00 55.66 154 VAL A CA 1
ATOM 1243 C C . VAL A 1 154 ? 10.006 11.872 -8.449 1.00 55.66 154 VAL A C 1
ATOM 1245 O O . VAL A 1 154 ? 9.721 10.683 -8.363 1.00 55.66 154 VAL A O 1
ATOM 1248 N N . SER A 1 155 ? 11.273 12.266 -8.564 1.00 45.97 155 SER A N 1
ATOM 1249 C CA . SER A 1 155 ? 12.373 11.299 -8.506 1.00 45.97 155 SER A CA 1
ATOM 1250 C C . SER A 1 155 ? 12.688 10.957 -7.049 1.00 45.97 155 SER A C 1
ATOM 1252 O O . SER A 1 155 ? 13.194 11.797 -6.302 1.00 45.97 155 SER A O 1
ATOM 1254 N N . PHE A 1 156 ? 12.403 9.721 -6.633 1.00 46.00 156 PHE A N 1
ATOM 1255 C CA . PHE A 1 156 ? 12.862 9.197 -5.347 1.00 46.00 156 PHE A CA 1
ATOM 1256 C C . PHE A 1 156 ? 14.337 8.787 -5.470 1.00 46.00 156 PHE A C 1
ATOM 1258 O O . PHE A 1 156 ? 14.670 7.627 -5.697 1.00 46.00 156 PHE A O 1
ATOM 1265 N N . SER A 1 157 ? 15.246 9.757 -5.357 1.00 39.91 157 SER A N 1
ATOM 1266 C CA . SER A 1 157 ? 16.679 9.473 -5.268 1.00 39.91 157 SER A CA 1
ATOM 1267 C C . SER A 1 157 ? 17.004 8.899 -3.888 1.00 39.91 157 SER A C 1
ATOM 1269 O O . SER A 1 157 ? 16.888 9.592 -2.879 1.00 39.91 157 SER A O 1
ATOM 1271 N N . ALA A 1 158 ? 17.495 7.658 -3.840 1.00 39.22 158 ALA A N 1
ATOM 1272 C CA . ALA A 1 158 ? 18.009 7.006 -2.628 1.00 39.22 158 ALA A CA 1
ATOM 1273 C C . ALA A 1 158 ? 19.257 7.696 -2.021 1.00 39.22 158 ALA A C 1
ATOM 1275 O O . ALA A 1 158 ? 19.856 7.184 -1.083 1.00 39.22 158 ALA A O 1
ATOM 1276 N N . ARG A 1 159 ? 19.684 8.844 -2.564 1.00 31.56 159 ARG A N 1
ATOM 1277 C CA . ARG A 1 159 ? 20.930 9.533 -2.210 1.00 31.56 159 ARG A CA 1
ATOM 1278 C C . ARG A 1 159 ? 20.744 10.694 -1.221 1.00 31.56 159 ARG A C 1
ATOM 1280 O O . ARG A 1 159 ? 21.673 11.472 -1.051 1.00 31.56 159 ARG A O 1
ATOM 1287 N N . MET A 1 160 ? 19.569 10.843 -0.602 1.00 28.28 160 MET A N 1
ATOM 1288 C CA . MET A 1 160 ? 19.240 12.033 0.200 1.00 28.28 160 MET A CA 1
ATOM 1289 C C . MET A 1 160 ? 18.801 11.762 1.652 1.00 28.28 160 MET A C 1
ATOM 1291 O O . MET A 1 160 ? 18.150 12.613 2.246 1.00 28.28 160 MET A O 1
ATOM 1295 N N . TRP A 1 161 ? 19.188 10.633 2.258 1.00 28.36 161 TRP A N 1
ATOM 1296 C CA . TRP A 1 161 ? 19.063 10.466 3.714 1.00 28.36 161 TRP A CA 1
ATOM 1297 C C . TRP A 1 161 ? 20.340 9.895 4.344 1.00 28.36 161 TRP A C 1
ATOM 1299 O O . TRP A 1 161 ? 20.777 8.820 3.928 1.00 28.36 161 TRP A O 1
ATOM 1309 N N . PRO A 1 162 ? 20.944 10.594 5.326 1.00 27.22 162 PRO A N 1
ATOM 1310 C CA . PRO A 1 162 ? 21.932 9.996 6.208 1.00 27.22 162 PRO A CA 1
ATOM 1311 C C . PRO A 1 162 ? 21.241 9.032 7.184 1.00 27.22 162 PRO A C 1
ATOM 1313 O O . PRO A 1 162 ? 20.052 9.188 7.480 1.00 27.22 162 PRO A O 1
ATOM 1316 N N . ALA A 1 163 ? 22.005 8.020 7.598 1.00 34.56 163 ALA A N 1
ATOM 1317 C CA . ALA A 1 163 ? 21.636 6.989 8.567 1.00 34.56 163 ALA A CA 1
ATOM 1318 C C . ALA A 1 163 ? 21.213 7.559 9.931 1.00 34.56 163 ALA A C 1
ATOM 1320 O O . ALA A 1 163 ? 21.705 8.653 10.292 1.00 34.56 163 ALA A O 1
#

pLDDT: mean 83.46, std 15.11, range [27.22, 97.62]

Foldseek 3Di:
DPLVVVCCCLPPVLQVVCCVVDVDDDRDPSVLLSLQVQLCVFQVDDQFQSLLFALVQKDWDWDQDPVRDTDIWMKGWRFWGWDADPVPGIDIDGDPPDPVVTDIGTTDPSNVVSSVVLSVPQDDDCVQDVSRTSRDDPVRHRDDSQSSCVSVVHGPPPPPDDD

Organism: NCBI:txid1969409

Sequence (163 aa):
MQVKYILHLIRDVWPERHRKRYPVGRRPNFKLLTDYILITLGTSERTAEPIAIRFQDVRFEAVEQPDGSLTMDALVWVGGTMVRTRSRGLFRQDSPKAERQKRWVRVPKFAAKVLSELVASHVPDPERNPDDVLFTTERGRPCDPSALGELAGVSFSARMWPA

Radius of gyration: 16.82 Å; chains: 1; bounding box: 48×36×48 Å

InterPro domains:
  IPR011010 DNA breaking-rejoining enzyme, catalytic core [SSF56349] (33-148)
  IPR013762 Integrase-like, catalytic domain superfamily [G3DSA:1.10.443.10] (8-159)

Secondary structure (DSSP, 8-state):
-HHHHHHHIIIIIHHHHHHHH--SSPPP-HHHHHHHHHHHHHHT--TTSGGG-BGGGEEEEEEE-TTS-EEEEEEEEE-EEEEEETTTEEEEEEP-S-GGG-EEEEEPHHHHHHHHHHHHH----TTT-TT-BS-B-TTSPBPPHHHHHHHTT----TTS---